Protein AF-A0A222TAJ5-F1 (afdb_monomer)

pLDDT: mean 91.47, std 12.01, range [48.03, 98.31]

Sequence (83 aa):
MPLCPRCAHETIEHITGSPVPGVWEVLQCGRCLYMWRTIEPARRTRRDAYPEEFMLTPEDIGTAPEVPAVPPLRMPGAGAATR

Solvent-accessible surface area (backbone atoms only — not comparable to full-atom values): 5346 Å² total; per-residue (Å²): 128,70,50,32,34,48,55,69,45,64,56,64,44,82,77,52,64,45,96,54,82,91,67,40,40,33,37,31,26,78,79,81,62,53,68,43,46,75,74,48,58,56,57,66,52,33,47,94,51,28,57,72,93,68,47,41,55,74,62,57,63,77,68,54,78,73,80,75,72,80,75,79,82,81,60,94,79,82,72,85,70,92,127

Radius of gyration: 18.42 Å; Cα contacts (8 Å, |Δi|>4): 111; chains: 1; bounding box: 36×21×54 Å

Structure (mmCIF, N/CA/C/O backbone):
data_AF-A0A222TAJ5-F1
#
_entry.id   AF-A0A222TAJ5-F1
#
loop_
_atom_site.group_PDB
_atom_site.id
_atom_site.type_symbol
_atom_site.label_atom_id
_atom_site.label_alt_id
_atom_site.label_comp_id
_atom_site.label_asym_id
_atom_site.label_entity_id
_atom_site.label_seq_id
_atom_site.pdbx_PDB_ins_code
_atom_site.Cartn_x
_atom_site.Cartn_y
_atom_site.Cartn_z
_atom_site.occupancy
_atom_site.B_iso_or_equiv
_atom_site.auth_seq_id
_atom_site.auth_comp_id
_atom_site.auth_asym_id
_atom_site.auth_atom_id
_atom_site.pdbx_PDB_model_num
ATOM 1 N N . MET A 1 1 ? -3.477 7.741 -13.250 1.00 56.19 1 MET A N 1
ATOM 2 C CA . MET A 1 1 ? -2.805 7.782 -11.933 1.00 56.19 1 MET A CA 1
ATOM 3 C C . MET A 1 1 ? -3.047 6.430 -11.274 1.00 56.19 1 MET A C 1
ATOM 5 O O . MET A 1 1 ? -4.193 5.992 -11.337 1.00 56.19 1 MET A O 1
ATOM 9 N N . PRO A 1 2 ? -2.023 5.694 -10.805 1.00 77.50 2 PRO A N 1
ATOM 10 C CA . PRO A 1 2 ? -2.237 4.339 -10.307 1.00 77.50 2 PRO A CA 1
ATOM 11 C C . PRO A 1 2 ? -3.073 4.381 -9.026 1.00 77.50 2 PRO A C 1
ATOM 13 O O . PRO A 1 2 ? -2.768 5.114 -8.097 1.00 77.50 2 PRO A O 1
ATOM 16 N N . LEU A 1 3 ? -4.145 3.601 -9.002 1.00 93.88 3 LEU A N 1
ATOM 17 C CA . LEU A 1 3 ? -5.030 3.440 -7.858 1.00 93.88 3 LEU A CA 1
ATOM 18 C C . LEU A 1 3 ? -4.435 2.400 -6.897 1.00 93.88 3 LEU A C 1
ATOM 20 O O . LEU A 1 3 ? -3.947 1.366 -7.356 1.00 93.88 3 LEU A O 1
ATOM 24 N N . CYS A 1 4 ? -4.519 2.607 -5.580 1.00 97.69 4 CYS A N 1
ATOM 25 C CA . CYS A 1 4 ? -4.097 1.586 -4.622 1.00 97.69 4 CYS A CA 1
ATOM 26 C C . CYS A 1 4 ? -4.890 0.286 -4.849 1.00 97.69 4 CYS A C 1
ATOM 28 O O . CYS A 1 4 ? -6.125 0.303 -4.736 1.00 97.69 4 CYS A O 1
ATOM 30 N N . PRO A 1 5 ? -4.216 -0.854 -5.089 1.00 97.44 5 PRO A N 1
ATOM 31 C CA . PRO A 1 5 ? -4.907 -2.105 -5.375 1.00 97.44 5 PRO A CA 1
ATOM 32 C C . PRO A 1 5 ? -5.691 -2.622 -4.163 1.00 97.44 5 PRO A C 1
ATOM 34 O O . PRO A 1 5 ? -6.717 -3.269 -4.337 1.00 97.44 5 PRO A O 1
ATOM 37 N N . ARG A 1 6 ? -5.270 -2.258 -2.943 1.00 97.81 6 ARG A N 1
ATOM 38 C CA . ARG A 1 6 ? -5.912 -2.683 -1.697 1.00 97.81 6 ARG A CA 1
ATOM 39 C C . ARG A 1 6 ? -7.134 -1.849 -1.311 1.00 97.81 6 ARG A C 1
ATOM 41 O O . ARG A 1 6 ? -8.143 -2.421 -0.927 1.00 97.81 6 ARG A O 1
ATOM 48 N N . CYS A 1 7 ? -7.057 -0.516 -1.388 1.00 97.88 7 CYS A N 1
ATOM 49 C CA . CYS A 1 7 ? -8.101 0.355 -0.818 1.00 97.88 7 CYS A CA 1
ATOM 50 C C . CYS A 1 7 ? -8.703 1.400 -1.766 1.00 97.88 7 CYS A C 1
ATOM 52 O O . CYS A 1 7 ? -9.473 2.249 -1.323 1.00 97.88 7 CYS A O 1
ATOM 54 N N . ALA A 1 8 ? -8.360 1.370 -3.058 1.00 97.12 8 ALA A N 1
ATOM 55 C CA . ALA A 1 8 ? -8.816 2.359 -4.042 1.00 97.12 8 ALA A CA 1
ATOM 56 C C . ALA A 1 8 ? -8.485 3.824 -3.696 1.00 97.12 8 ALA A C 1
ATOM 58 O O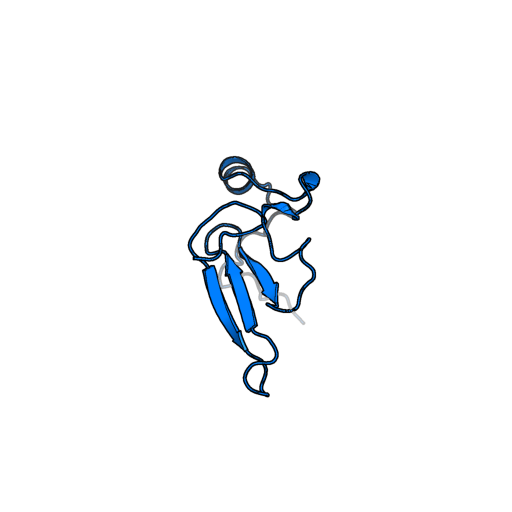 . ALA A 1 8 ? -9.135 4.746 -4.176 1.00 97.12 8 ALA A O 1
ATOM 59 N N . HIS A 1 9 ? -7.473 4.078 -2.869 1.00 97.62 9 HIS A N 1
ATOM 60 C CA . HIS A 1 9 ? -6.989 5.440 -2.684 1.00 97.62 9 HIS A CA 1
ATOM 61 C C . HIS A 1 9 ? -6.075 5.855 -3.842 1.00 97.62 9 HIS A C 1
ATOM 63 O O . HIS A 1 9 ? -5.296 5.042 -4.338 1.00 97.62 9 HIS A O 1
ATOM 69 N N . GLU A 1 10 ? -6.176 7.111 -4.264 1.00 96.44 10 GLU A N 1
ATOM 70 C CA . GLU A 1 10 ? -5.513 7.625 -5.469 1.00 96.44 10 GLU A CA 1
ATOM 71 C C . GLU A 1 10 ? -4.111 8.181 -5.195 1.00 96.44 10 GLU A C 1
ATOM 73 O O . GLU A 1 10 ? -3.276 8.216 -6.096 1.00 96.44 10 GLU A O 1
ATOM 78 N N . THR A 1 11 ? -3.826 8.575 -3.950 1.00 96.31 11 THR A N 1
ATOM 79 C CA . THR A 1 11 ? -2.510 9.097 -3.574 1.00 96.31 11 THR A CA 1
ATOM 80 C C . THR A 1 11 ? -1.535 7.951 -3.335 1.00 96.31 11 THR A C 1
ATOM 82 O O . THR A 1 11 ? -1.635 7.225 -2.335 1.00 96.31 11 THR A O 1
ATOM 85 N N . ILE A 1 12 ? -0.594 7.802 -4.268 1.00 97.56 12 ILE A N 1
ATOM 86 C CA . ILE A 1 12 ? 0.497 6.829 -4.223 1.00 97.56 12 ILE A CA 1
ATOM 87 C C . ILE A 1 12 ? 1.830 7.572 -4.192 1.00 97.56 12 ILE A C 1
ATOM 89 O O . ILE A 1 12 ? 2.123 8.375 -5.075 1.00 97.56 12 ILE A O 1
ATOM 93 N N . GLU A 1 13 ? 2.635 7.279 -3.180 1.00 97.19 13 GLU A N 1
ATOM 94 C CA . GLU A 1 13 ? 3.954 7.861 -2.964 1.00 97.19 13 GLU A CA 1
ATOM 95 C C . GLU A 1 13 ? 5.045 6.929 -3.492 1.00 97.19 13 GLU A C 1
ATOM 97 O O . GLU A 1 13 ? 4.961 5.707 -3.348 1.00 97.19 13 GLU A O 1
ATOM 102 N N . HIS A 1 14 ? 6.086 7.505 -4.089 1.00 97.06 14 HIS A N 1
ATOM 103 C CA . HIS A 1 14 ? 7.314 6.788 -4.415 1.00 97.06 14 HIS A CA 1
ATOM 104 C C . HIS A 1 14 ? 8.247 6.802 -3.202 1.00 97.06 14 HIS A C 1
ATOM 106 O O . HIS A 1 14 ? 8.608 7.871 -2.711 1.00 97.06 14 HIS A O 1
ATOM 112 N N . ILE A 1 15 ? 8.668 5.622 -2.750 1.00 97.94 15 ILE A N 1
ATOM 113 C CA . ILE A 1 15 ? 9.508 5.466 -1.556 1.00 97.94 15 ILE A CA 1
ATOM 114 C C . ILE A 1 15 ? 10.980 5.341 -1.930 1.00 97.94 15 ILE A C 1
ATOM 116 O O . ILE A 1 15 ? 11.828 6.036 -1.377 1.00 97.94 15 ILE A O 1
ATOM 120 N N . THR A 1 16 ? 11.301 4.445 -2.862 1.00 97.88 16 THR A N 1
ATOM 121 C CA . THR A 1 16 ? 12.673 4.223 -3.329 1.00 97.88 16 THR A CA 1
ATOM 122 C C . THR A 1 16 ? 12.682 3.417 -4.622 1.00 97.88 16 THR A C 1
ATOM 124 O O . THR A 1 16 ? 11.715 2.724 -4.932 1.00 97.88 16 THR A O 1
ATOM 127 N N . GLY A 1 17 ? 13.788 3.469 -5.356 1.00 98.00 17 GLY A N 1
ATOM 128 C CA . GLY A 1 17 ? 13.979 2.743 -6.604 1.00 98.00 17 GLY A CA 1
ATOM 129 C C . GLY A 1 17 ? 15.190 1.824 -6.561 1.00 98.00 17 GLY A C 1
ATOM 130 O O . GLY A 1 17 ? 16.044 1.906 -5.677 1.00 98.00 17 GLY A O 1
ATOM 131 N N . SER A 1 18 ? 15.272 0.950 -7.556 1.00 97.88 18 SER A N 1
ATOM 132 C CA . SER A 1 18 ? 16.462 0.147 -7.811 1.00 97.88 18 SER A CA 1
ATOM 133 C C . SER A 1 18 ? 17.703 1.034 -7.995 1.00 97.88 18 SER A C 1
ATOM 135 O O . SER A 1 18 ? 17.620 2.056 -8.680 1.00 97.88 18 SER A O 1
ATOM 137 N N . PRO A 1 19 ? 18.884 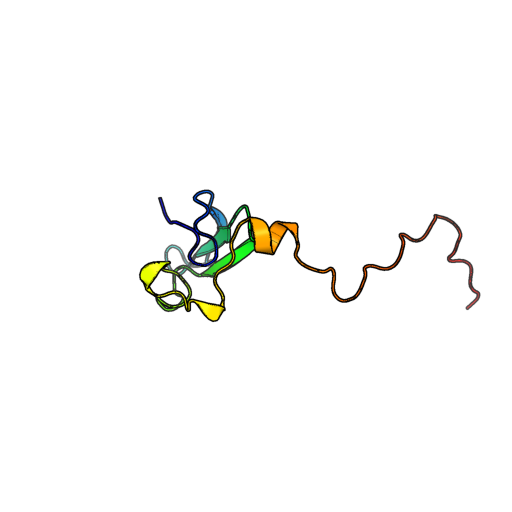0.623 -7.493 1.00 97.00 19 PRO A N 1
ATOM 138 C CA . PRO A 1 19 ? 20.144 1.300 -7.812 1.00 97.00 19 PRO A CA 1
ATOM 139 C C . PRO A 1 19 ? 20.502 1.205 -9.304 1.00 97.00 19 PRO A C 1
ATOM 141 O O . PRO A 1 19 ? 21.303 1.992 -9.800 1.00 97.00 19 PRO A O 1
ATOM 144 N N . VAL A 1 20 ? 19.911 0.247 -10.026 1.00 97.50 20 VAL A N 1
ATOM 145 C CA . VAL A 1 20 ? 19.952 0.178 -11.490 1.00 97.50 20 VAL A CA 1
ATOM 146 C C . VAL A 1 20 ? 18.690 0.858 -12.038 1.00 97.50 20 VAL A C 1
ATOM 148 O O . VAL A 1 20 ? 17.591 0.368 -11.748 1.00 97.50 20 VAL A O 1
ATOM 151 N N . PRO A 1 21 ? 18.811 1.945 -12.826 1.00 94.94 21 PRO A N 1
ATOM 152 C CA . PRO A 1 21 ? 17.665 2.701 -13.326 1.00 94.94 21 PRO A CA 1
ATOM 153 C C . PRO A 1 21 ? 16.652 1.840 -14.089 1.00 94.94 21 PRO A C 1
ATOM 155 O O . PRO A 1 21 ? 17.024 1.011 -14.917 1.00 94.94 21 PRO A O 1
ATOM 158 N N . GLY A 1 22 ? 15.362 2.057 -13.820 1.00 92.81 22 GLY A N 1
ATOM 159 C CA . GLY A 1 22 ? 14.252 1.446 -14.562 1.00 92.81 22 GLY A CA 1
ATOM 160 C C . GLY A 1 22 ? 13.916 -0.007 -14.207 1.00 92.81 22 GLY A C 1
ATOM 161 O O . GLY A 1 22 ? 13.023 -0.573 -14.828 1.00 92.81 22 GLY A O 1
ATOM 162 N N . VAL A 1 23 ? 14.588 -0.623 -13.225 1.00 97.81 23 VAL A N 1
ATOM 163 C CA . VAL A 1 23 ? 14.345 -2.041 -12.886 1.00 97.81 23 VAL A CA 1
ATOM 164 C C . VAL A 1 23 ? 13.123 -2.223 -11.984 1.00 97.81 23 VAL A C 1
ATOM 166 O O . VAL A 1 23 ? 12.302 -3.098 -12.240 1.00 97.81 23 VAL A O 1
ATOM 169 N N . TRP A 1 24 ? 12.996 -1.431 -10.920 1.00 97.50 24 TRP A N 1
ATOM 170 C CA . TRP A 1 24 ? 11.821 -1.426 -10.048 1.00 97.50 24 TRP A CA 1
ATOM 171 C C . TRP A 1 24 ? 11.762 -0.142 -9.222 1.00 97.50 24 TRP A C 1
ATOM 173 O O . TRP A 1 24 ? 12.785 0.487 -8.951 1.00 97.50 24 TRP A O 1
ATOM 183 N N . GLU A 1 25 ? 10.557 0.188 -8.777 1.00 97.81 25 GLU A N 1
ATOM 184 C CA . GLU A 1 25 ? 10.259 1.227 -7.793 1.00 97.81 25 GLU A CA 1
ATOM 185 C C . GLU A 1 25 ? 9.421 0.611 -6.674 1.00 97.81 25 GLU A C 1
ATOM 187 O O . GLU A 1 25 ? 8.644 -0.310 -6.928 1.00 97.81 25 GLU A O 1
ATOM 192 N N . VAL A 1 26 ? 9.571 1.102 -5.449 1.00 97.88 26 VAL A N 1
ATOM 193 C CA . VAL A 1 26 ? 8.701 0.807 -4.309 1.00 97.88 26 VAL A CA 1
ATOM 194 C C . VAL A 1 26 ? 7.712 1.952 -4.170 1.00 97.88 26 VAL A C 1
ATOM 196 O O . VAL A 1 26 ? 8.103 3.107 -3.998 1.00 97.88 26 VAL A O 1
ATOM 199 N N . LEU A 1 27 ? 6.432 1.609 -4.217 1.00 97.88 27 LEU A N 1
ATOM 200 C CA . LEU A 1 27 ? 5.317 2.533 -4.082 1.00 97.88 27 LEU A CA 1
ATOM 201 C C . LEU A 1 27 ? 4.592 2.283 -2.760 1.00 97.88 27 LEU A C 1
ATOM 203 O O . LEU A 1 27 ? 4.543 1.141 -2.304 1.00 97.88 27 LEU A O 1
ATOM 207 N N . GLN A 1 28 ? 3.999 3.323 -2.174 1.00 98.31 28 GLN A N 1
ATOM 208 C CA . GLN A 1 28 ? 3.181 3.246 -0.965 1.00 98.31 28 GLN A CA 1
ATOM 209 C C . GLN A 1 28 ? 1.850 3.977 -1.149 1.00 98.31 28 GLN A C 1
ATOM 211 O O . GLN A 1 28 ? 1.794 5.084 -1.669 1.00 98.31 28 GLN A O 1
ATOM 216 N N . CYS A 1 29 ? 0.757 3.390 -0.670 1.00 98.19 29 CYS A N 1
ATOM 217 C CA . CYS A 1 29 ? -0.520 4.093 -0.571 1.00 98.19 29 CYS A CA 1
ATOM 218 C C . CYS A 1 29 ? -0.544 5.071 0.614 1.00 98.19 29 CYS A C 1
ATOM 220 O O . CYS A 1 29 ? -0.369 4.638 1.752 1.00 98.19 29 CYS A O 1
ATOM 222 N N . GLY A 1 30 ? -0.913 6.333 0.376 1.00 96.75 30 GLY A N 1
ATOM 223 C CA . GLY A 1 30 ? -1.028 7.366 1.419 1.00 96.75 30 GLY A CA 1
ATOM 224 C C . GLY A 1 30 ? -2.177 7.178 2.426 1.00 96.75 30 GLY A C 1
ATOM 225 O O . GLY A 1 30 ? -2.294 7.947 3.371 1.00 96.75 30 GLY A O 1
ATOM 226 N N . ARG A 1 31 ? -3.039 6.163 2.247 1.00 96.75 31 ARG A N 1
ATOM 227 C CA . ARG A 1 31 ? -4.136 5.840 3.182 1.00 96.75 31 ARG A CA 1
ATOM 228 C C . ARG A 1 31 ? -3.889 4.550 3.944 1.00 96.75 31 ARG A C 1
ATOM 230 O O . ARG A 1 31 ? -3.817 4.553 5.162 1.00 96.75 31 ARG A O 1
ATOM 237 N N . CYS A 1 32 ? -3.802 3.428 3.230 1.00 97.38 32 CYS A N 1
ATOM 238 C CA . CYS A 1 32 ? -3.667 2.125 3.883 1.00 97.38 32 CYS A CA 1
ATOM 239 C C . CYS A 1 32 ? -2.210 1.719 4.120 1.00 97.38 32 CYS A C 1
ATOM 241 O O . CYS A 1 32 ? -1.983 0.626 4.624 1.00 97.38 32 CYS A O 1
ATOM 243 N N . LEU A 1 33 ? -1.227 2.522 3.698 1.00 97.06 33 LEU A N 1
ATOM 244 C CA . LEU A 1 33 ? 0.209 2.237 3.829 1.00 97.06 33 LEU A CA 1
ATOM 245 C C . LEU A 1 33 ? 0.670 0.938 3.145 1.00 97.06 33 LEU A C 1
ATOM 247 O O . LEU A 1 33 ? 1.768 0.457 3.404 1.00 97.06 33 LEU A O 1
ATOM 251 N N . TYR A 1 34 ? -0.150 0.355 2.262 1.00 97.75 34 TYR A N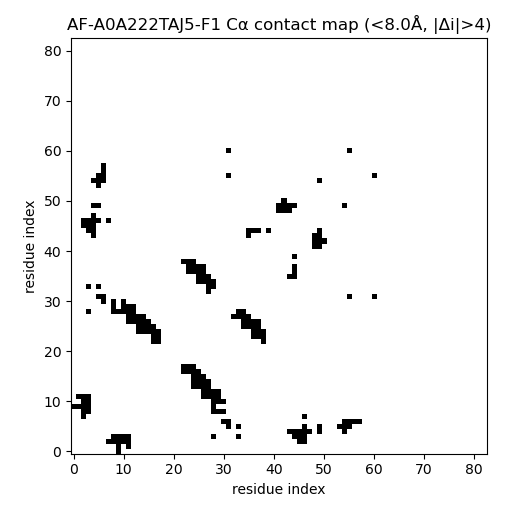 1
ATOM 252 C CA . TYR A 1 34 ? 0.259 -0.807 1.476 1.00 97.75 34 TYR A CA 1
ATOM 253 C C . TYR A 1 34 ? 1.434 -0.427 0.588 1.00 97.75 34 TYR A C 1
ATOM 255 O O . TYR A 1 34 ? 1.335 0.564 -0.137 1.00 97.75 34 TYR A O 1
ATOM 263 N N . MET A 1 35 ? 2.495 -1.228 0.630 1.00 97.88 35 MET A N 1
ATOM 264 C CA 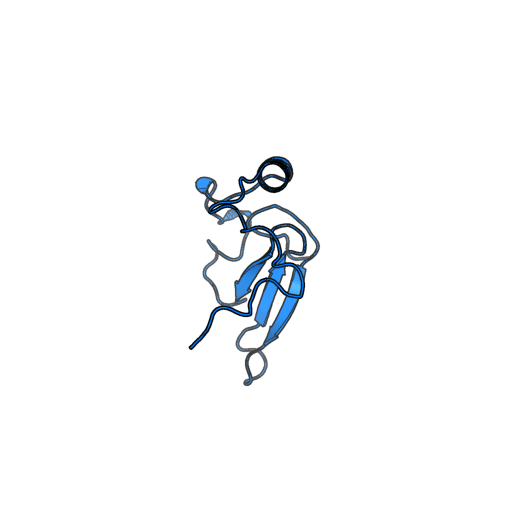. MET A 1 35 ? 3.667 -1.061 -0.215 1.00 97.88 35 MET A CA 1
ATOM 265 C C . MET A 1 35 ? 3.785 -2.205 -1.216 1.00 97.88 35 MET A C 1
ATOM 267 O O . MET A 1 35 ? 3.485 -3.358 -0.894 1.00 97.88 35 MET A O 1
ATOM 271 N N . TRP A 1 36 ? 4.252 -1.898 -2.421 1.00 97.75 36 TRP A N 1
ATOM 272 C CA . TRP A 1 36 ? 4.554 -2.899 -3.443 1.00 97.75 36 TRP A CA 1
ATOM 273 C C . TRP A 1 36 ? 5.670 -2.416 -4.364 1.00 97.75 36 TRP A C 1
ATOM 275 O O . TRP A 1 36 ? 5.911 -1.216 -4.489 1.00 97.75 36 TRP A O 1
ATOM 285 N N . ARG A 1 37 ? 6.346 -3.360 -5.028 1.00 97.31 37 ARG A N 1
ATOM 286 C CA . ARG A 1 37 ? 7.278 -3.042 -6.115 1.00 97.31 37 ARG A CA 1
ATOM 287 C C . ARG A 1 37 ? 6.543 -3.005 -7.448 1.00 97.31 37 ARG A C 1
ATOM 289 O O . ARG A 1 37 ? 5.626 -3.796 -7.663 1.00 97.31 37 ARG A O 1
ATOM 296 N N . THR A 1 38 ? 6.980 -2.164 -8.378 1.00 96.00 38 THR A N 1
ATOM 297 C CA . THR A 1 38 ? 6.399 -2.092 -9.735 1.00 96.00 38 THR A CA 1
ATOM 298 C C . THR A 1 38 ? 6.514 -3.399 -10.527 1.00 96.00 38 THR A C 1
ATOM 300 O O . THR A 1 38 ? 5.735 -3.619 -11.449 1.00 96.00 38 THR A O 1
ATOM 303 N N . ILE A 1 39 ? 7.419 -4.295 -10.122 1.00 96.81 39 ILE A N 1
ATOM 304 C CA . ILE A 1 39 ? 7.612 -5.634 -10.700 1.00 96.81 39 ILE A CA 1
ATOM 305 C C . ILE A 1 39 ? 6.820 -6.750 -10.002 1.00 96.81 39 ILE A C 1
ATOM 307 O O . ILE A 1 39 ? 6.948 -7.915 -10.379 1.00 96.81 39 ILE A O 1
ATOM 311 N N . GLU A 1 40 ? 6.039 -6.446 -8.961 1.00 97.31 40 GLU A N 1
ATOM 312 C CA . GLU A 1 40 ? 5.194 -7.465 -8.335 1.00 97.31 40 GLU A CA 1
ATOM 313 C C . GLU A 1 40 ? 4.122 -7.975 -9.323 1.00 97.31 40 GLU A C 1
ATOM 315 O O . GLU A 1 40 ? 3.672 -7.233 -10.204 1.00 97.31 40 GLU A O 1
ATOM 320 N N . PRO A 1 41 ? 3.651 -9.229 -9.178 1.00 97.56 41 PRO A N 1
ATOM 321 C CA . PRO A 1 41 ? 2.592 -9.764 -10.028 1.00 97.56 41 PRO A CA 1
ATOM 322 C C . PRO A 1 41 ? 1.316 -8.913 -9.983 1.00 97.56 41 PRO A C 1
ATOM 324 O O . PRO A 1 41 ? 1.020 -8.285 -8.967 1.00 97.56 41 PRO A O 1
ATOM 327 N N . ALA A 1 42 ? 0.492 -8.990 -11.035 1.00 97.00 42 ALA A N 1
ATOM 328 C CA . ALA A 1 42 ? -0.771 -8.245 -11.150 1.00 97.00 42 ALA A CA 1
ATOM 329 C C . ALA A 1 42 ? -1.646 -8.319 -9.886 1.00 97.00 42 ALA A C 1
ATOM 331 O O . ALA A 1 42 ? -2.158 -7.297 -9.438 1.00 97.00 42 ALA A O 1
ATOM 332 N N . ARG A 1 43 ? -1.715 -9.496 -9.243 1.00 96.81 43 ARG A N 1
ATOM 333 C CA . ARG A 1 43 ? -2.460 -9.720 -7.989 1.00 96.81 43 ARG A CA 1
ATOM 334 C C . ARG A 1 43 ? -1.988 -8.897 -6.779 1.00 96.81 43 ARG A C 1
ATOM 336 O O . ARG A 1 43 ? -2.564 -8.992 -5.704 1.00 96.81 43 ARG A O 1
ATOM 343 N N . ARG A 1 44 ? -0.889 -8.154 -6.911 1.00 96.69 44 ARG A N 1
ATOM 344 C CA . ARG A 1 44 ? -0.308 -7.271 -5.889 1.00 96.69 44 ARG A CA 1
ATOM 345 C C . ARG A 1 44 ? -0.208 -5.816 -6.351 1.00 96.69 44 ARG A C 1
ATOM 347 O O . ARG A 1 44 ? 0.001 -4.952 -5.511 1.00 96.69 44 ARG A O 1
ATOM 354 N N . THR A 1 45 ? -0.367 -5.536 -7.645 1.00 95.88 45 THR A N 1
ATOM 355 C CA . THR A 1 45 ? -0.142 -4.201 -8.230 1.00 95.88 45 THR A CA 1
ATOM 356 C C . THR A 1 45 ? -1.386 -3.580 -8.849 1.00 95.88 45 THR A C 1
ATOM 358 O O . THR A 1 45 ? -1.496 -2.357 -8.875 1.00 95.88 45 THR A O 1
ATOM 361 N N . ARG A 1 46 ? -2.338 -4.389 -9.330 1.00 95.44 46 ARG A N 1
ATOM 362 C CA . ARG A 1 46 ? -3.541 -3.912 -10.018 1.00 95.44 46 ARG A CA 1
ATOM 363 C C . ARG A 1 46 ? -4.789 -4.184 -9.199 1.00 95.44 46 ARG A C 1
ATOM 365 O O . ARG A 1 46 ? -4.970 -5.286 -8.694 1.00 95.44 46 ARG A O 1
ATOM 372 N N . ARG A 1 47 ? -5.672 -3.189 -9.115 1.00 95.62 47 ARG A N 1
ATOM 373 C CA . ARG A 1 47 ? -6.928 -3.285 -8.361 1.00 95.62 47 ARG A CA 1
ATOM 374 C C . ARG A 1 47 ? -7.850 -4.392 -8.874 1.00 95.62 47 ARG A C 1
ATOM 376 O O . ARG A 1 47 ? -8.417 -5.110 -8.066 1.00 95.62 47 ARG A O 1
ATOM 383 N N . ASP A 1 48 ? -7.986 -4.528 -10.188 1.00 96.25 48 ASP A N 1
ATOM 384 C CA . ASP A 1 48 ? -8.862 -5.519 -10.826 1.00 96.25 48 ASP A CA 1
ATOM 385 C C . ASP A 1 48 ? -8.385 -6.970 -10.652 1.00 96.25 48 ASP A C 1
ATOM 387 O O . ASP A 1 48 ? -9.170 -7.896 -10.814 1.00 96.25 48 ASP A O 1
ATOM 391 N N . ALA A 1 49 ? -7.111 -7.169 -10.307 1.00 97.38 49 ALA A N 1
ATOM 392 C CA . ALA A 1 49 ? -6.526 -8.480 -10.036 1.00 97.38 49 ALA A CA 1
ATOM 393 C C . ALA A 1 49 ? -6.222 -8.717 -8.546 1.00 97.38 49 ALA A C 1
ATOM 395 O O . ALA A 1 49 ? -5.744 -9.797 -8.191 1.00 97.38 49 ALA A O 1
ATOM 396 N N . TYR A 1 50 ? -6.420 -7.716 -7.682 1.00 97.81 50 TYR A N 1
ATOM 397 C CA . TYR A 1 50 ? -6.123 -7.834 -6.257 1.00 97.81 50 TYR A CA 1
ATOM 398 C C . TYR A 1 50 ? -7.156 -8.753 -5.591 1.00 97.81 50 TYR A C 1
ATOM 400 O O . TYR A 1 50 ? -8.343 -8.581 -5.861 1.00 97.81 50 TYR A O 1
ATOM 408 N N . PRO A 1 51 ? -6.752 -9.714 -4.741 1.00 98.12 51 PRO A N 1
ATOM 409 C CA . PRO A 1 51 ? -7.710 -10.617 -4.116 1.00 98.12 51 PRO A CA 1
ATOM 410 C C . PRO A 1 51 ? -8.676 -9.850 -3.209 1.00 98.12 51 PRO A C 1
ATOM 412 O O . PRO A 1 51 ? -8.251 -9.018 -2.399 1.00 98.12 51 PRO A O 1
ATOM 415 N N . GLU A 1 52 ? -9.970 -10.116 -3.371 1.00 97.75 52 GLU A N 1
ATOM 416 C CA 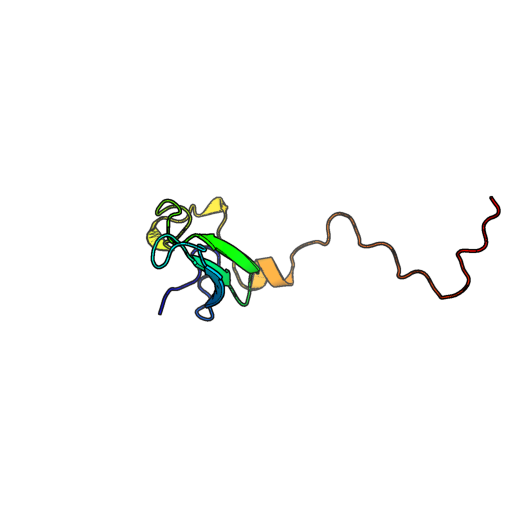. GLU A 1 52 ? -11.044 -9.403 -2.676 1.00 97.75 52 GLU A CA 1
ATOM 417 C C . GLU A 1 52 ? -10.940 -9.558 -1.156 1.00 97.75 52 GLU A C 1
ATOM 419 O O . GLU A 1 52 ? -11.158 -8.593 -0.430 1.00 97.75 52 GLU A O 1
ATOM 424 N N . GLU A 1 53 ? -10.497 -10.722 -0.671 1.00 97.31 53 GLU A N 1
ATOM 425 C CA . GLU A 1 53 ? -10.338 -11.023 0.754 1.00 97.31 53 GLU A CA 1
ATOM 426 C C . GLU A 1 53 ? -9.280 -10.160 1.462 1.00 97.31 53 GLU A C 1
ATOM 428 O O . GLU A 1 53 ? -9.244 -10.107 2.691 1.00 97.31 53 GLU A O 1
ATOM 433 N N . PHE A 1 54 ? -8.414 -9.480 0.703 1.00 96.50 54 PHE A N 1
ATOM 434 C CA . PHE A 1 54 ? -7.408 -8.562 1.239 1.00 96.50 54 PHE A CA 1
ATOM 435 C C . PHE A 1 54 ? -7.727 -7.092 0.966 1.00 96.50 54 PHE A C 1
ATOM 437 O O . PHE A 1 54 ? -6.937 -6.228 1.363 1.00 96.50 54 PHE A O 1
ATOM 444 N N . MET A 1 55 ? -8.822 -6.783 0.265 1.00 97.56 55 MET A N 1
ATOM 445 C CA . MET A 1 55 ? -9.233 -5.400 0.043 1.00 97.56 55 MET A CA 1
ATOM 446 C C . MET A 1 55 ? -9.674 -4.756 1.357 1.00 97.56 55 MET 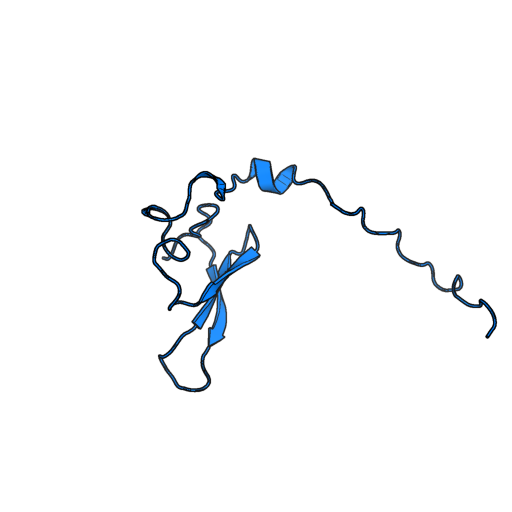A C 1
ATOM 448 O O . MET A 1 55 ? -10.212 -5.412 2.240 1.00 97.56 55 MET A O 1
ATOM 452 N N . LEU A 1 56 ? -9.432 -3.451 1.475 1.00 97.56 56 LEU A N 1
ATOM 453 C CA . LEU A 1 56 ? -9.824 -2.663 2.640 1.00 97.56 56 LEU A CA 1
ATOM 454 C C . LEU A 1 56 ? -10.677 -1.480 2.205 1.00 97.56 56 LEU A C 1
ATOM 456 O O . LEU A 1 56 ? -10.325 -0.748 1.274 1.00 97.56 56 LEU A O 1
ATOM 460 N N . THR A 1 57 ? -11.764 -1.251 2.922 1.00 96.62 57 THR A N 1
ATOM 461 C CA . THR A 1 57 ? -12.540 -0.017 2.853 1.00 96.62 57 THR A CA 1
ATOM 462 C C . THR A 1 57 ? -11.942 1.046 3.788 1.00 96.62 57 THR A C 1
ATOM 464 O O . THR A 1 57 ? -11.122 0.736 4.655 1.00 96.62 57 THR A O 1
ATOM 467 N N . PRO A 1 58 ? -12.305 2.333 3.631 1.00 95.25 58 PRO A N 1
ATOM 468 C CA . PRO A 1 58 ? -11.945 3.358 4.610 1.00 95.25 58 PRO A CA 1
ATOM 469 C C . PRO A 1 58 ? -12.458 3.051 6.024 1.00 95.25 58 PRO A C 1
ATOM 471 O O . PRO A 1 58 ? -11.765 3.368 6.985 1.00 95.25 58 PRO A O 1
ATOM 474 N N . GLU A 1 59 ? -13.628 2.414 6.130 1.00 97.06 59 GLU A N 1
ATOM 475 C CA . GLU A 1 59 ? -14.219 1.977 7.400 1.00 97.06 59 GLU A CA 1
ATOM 476 C C . GLU A 1 59 ? -13.336 0.918 8.067 1.00 97.06 59 GLU A C 1
ATOM 478 O O . GLU A 1 59 ? -12.914 1.124 9.199 1.00 97.06 59 GLU A O 1
ATOM 483 N N . ASP A 1 60 ? -12.941 -0.137 7.334 1.00 96.88 60 ASP A N 1
ATOM 484 C CA . ASP A 1 60 ? -12.078 -1.208 7.865 1.00 96.88 60 ASP A CA 1
ATOM 485 C C . ASP A 1 60 ? -10.771 -0.660 8.452 1.00 96.88 60 ASP A C 1
ATOM 487 O O . ASP A 1 60 ? -10.256 -1.178 9.439 1.00 96.88 60 ASP A O 1
ATOM 491 N N . ILE A 1 61 ? -10.225 0.396 7.837 1.00 95.62 61 ILE A N 1
ATOM 492 C CA . ILE A 1 61 ? -9.015 1.078 8.309 1.00 95.62 61 ILE A CA 1
ATOM 493 C C . ILE A 1 61 ? -9.312 1.889 9.575 1.00 95.62 61 ILE A C 1
ATOM 495 O O . ILE A 1 61 ? -8.527 1.845 10.519 1.00 95.62 61 ILE A O 1
ATOM 499 N N . GLY A 1 62 ? -10.420 2.632 9.598 1.00 95.38 62 GLY A N 1
ATOM 500 C CA . GLY A 1 62 ? -10.814 3.464 10.737 1.00 95.38 62 GLY A CA 1
ATOM 501 C C . GLY A 1 62 ? -11.188 2.658 11.982 1.00 95.38 62 GLY A C 1
ATOM 502 O O . GLY A 1 62 ? -10.976 3.129 13.097 1.00 95.38 62 GLY A O 1
ATOM 503 N N . THR A 1 63 ? -11.698 1.439 11.799 1.00 95.62 63 THR A N 1
ATOM 504 C CA . THR A 1 63 ? -12.096 0.530 12.883 1.00 95.62 63 THR A CA 1
ATOM 505 C C . THR A 1 63 ? -11.098 -0.605 13.116 1.00 95.62 63 THR A C 1
ATOM 507 O O . THR A 1 63 ? -11.410 -1.547 13.848 1.00 95.62 63 THR A O 1
ATOM 510 N N . ALA A 1 64 ? -9.920 -0.564 12.483 1.00 93.00 64 ALA A N 1
ATOM 511 C CA . ALA A 1 64 ? -8.914 -1.609 12.622 1.00 93.00 64 ALA A CA 1
ATOM 512 C C . ALA A 1 64 ? -8.487 -1.747 14.097 1.00 93.00 64 ALA A C 1
ATOM 514 O O . ALA A 1 64 ? -8.106 -0.750 14.718 1.00 93.00 64 ALA A O 1
ATOM 515 N N . PRO A 1 65 ? -8.524 -2.959 14.680 1.00 91.94 65 PRO A N 1
ATOM 516 C CA . PRO A 1 65 ? -8.108 -3.146 16.058 1.00 91.94 65 PRO A CA 1
ATOM 517 C C . PRO A 1 65 ? -6.587 -3.036 16.174 1.00 91.9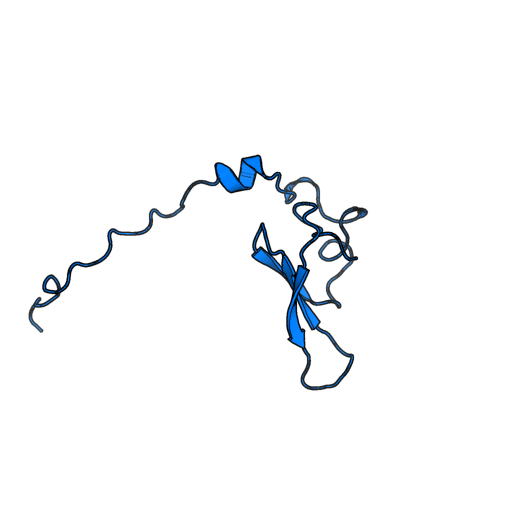4 65 PRO A C 1
ATOM 519 O O . PRO A 1 65 ? -5.832 -3.529 15.335 1.00 91.94 65 PRO A O 1
ATOM 522 N N . GLU A 1 66 ? -6.131 -2.440 17.266 1.00 90.06 66 GLU A N 1
ATOM 523 C CA . GLU A 1 66 ? -4.724 -2.445 17.641 1.00 90.06 66 GLU A CA 1
ATOM 524 C C . GLU A 1 66 ? -4.360 -3.812 18.237 1.00 90.06 66 GLU A C 1
ATOM 526 O O . GLU A 1 66 ? -4.850 -4.184 19.306 1.00 90.06 66 GLU A O 1
ATOM 531 N N . VAL A 1 67 ? -3.541 -4.599 17.527 1.00 90.19 67 VAL A N 1
ATOM 532 C CA . VAL A 1 67 ? -3.183 -5.959 17.957 1.00 90.19 67 VAL A CA 1
ATOM 533 C C . VAL A 1 67 ? -1.691 -6.244 17.718 1.00 90.19 67 VAL A C 1
ATOM 535 O O . VAL A 1 67 ? -1.264 -6.308 16.563 1.00 90.19 67 VAL A O 1
ATOM 538 N N . PRO A 1 68 ? -0.896 -6.482 18.782 1.00 89.81 68 PRO A N 1
ATOM 539 C CA . PRO A 1 68 ? -1.258 -6.332 20.195 1.00 89.81 68 PRO A CA 1
ATOM 540 C C . PRO A 1 68 ? -1.464 -4.857 20.569 1.00 89.81 68 PRO A C 1
ATOM 542 O O . PRO A 1 68 ? -0.981 -3.973 19.866 1.00 89.81 68 PRO A O 1
ATOM 545 N N . ALA A 1 69 ? -2.120 -4.608 21.705 1.00 89.81 69 ALA A N 1
ATOM 546 C CA . ALA A 1 69 ? -2.202 -3.262 22.257 1.00 89.81 69 ALA A CA 1
ATOM 547 C C . ALA A 1 69 ? -0.790 -2.677 22.464 1.00 89.81 69 ALA A C 1
ATOM 549 O O . ALA A 1 69 ? 0.098 -3.334 23.020 1.00 89.81 69 ALA A O 1
ATOM 550 N N . VAL A 1 70 ? -0.589 -1.444 22.015 1.00 85.69 70 VAL A N 1
ATOM 551 C CA . VAL A 1 70 ? 0.603 -0.632 22.200 1.00 85.69 70 VAL A CA 1
ATOM 552 C C . VAL A 1 70 ? 0.724 -0.338 23.696 1.00 85.69 70 VAL A C 1
ATOM 554 O O . VAL A 1 70 ? -0.178 0.254 24.294 1.00 85.69 70 VAL A O 1
ATOM 557 N N . PRO A 1 71 ? 1.828 -0.747 24.345 1.00 87.75 71 PRO A N 1
ATOM 558 C CA . PRO A 1 71 ? 2.046 -0.428 25.747 1.00 87.75 71 PRO A CA 1
ATOM 559 C C . PRO A 1 71 ? 2.036 1.089 25.982 1.00 87.75 71 PRO A C 1
ATOM 561 O O . PRO A 1 71 ? 2.493 1.841 25.116 1.00 87.75 71 PRO A O 1
ATOM 564 N N . PRO A 1 72 ? 1.589 1.559 27.162 1.00 88.31 72 PRO A N 1
ATOM 565 C CA . PRO A 1 72 ? 1.623 2.979 27.478 1.00 88.31 72 PRO A CA 1
ATOM 566 C C . PRO A 1 72 ? 3.050 3.526 27.357 1.00 88.31 72 PRO A C 1
ATOM 568 O O . PRO A 1 72 ? 4.027 2.847 27.696 1.00 88.31 72 PRO A O 1
ATOM 571 N N . LEU A 1 73 ? 3.166 4.773 26.892 1.00 88.06 73 LEU A N 1
ATOM 572 C CA . LEU A 1 73 ? 4.451 5.462 26.809 1.00 88.06 73 LEU A CA 1
ATOM 573 C C . LEU A 1 73 ? 5.134 5.455 28.181 1.00 88.06 73 LEU A C 1
ATOM 575 O O . LEU A 1 73 ? 4.531 5.797 29.200 1.00 88.06 73 LEU A O 1
ATOM 579 N N . ARG A 1 74 ? 6.415 5.075 28.212 1.00 86.00 74 ARG A N 1
ATOM 580 C CA . ARG A 1 74 ? 7.204 5.149 29.444 1.00 86.00 74 ARG A CA 1
ATOM 581 C C . ARG A 1 74 ? 7.411 6.613 29.805 1.00 86.00 74 ARG A C 1
ATOM 583 O O . ARG A 1 74 ? 8.019 7.360 29.041 1.00 86.00 74 ARG A O 1
ATOM 590 N N . MET A 1 75 ? 6.948 7.002 30.986 1.00 84.00 75 MET A N 1
ATOM 591 C CA . MET A 1 75 ? 7.236 8.324 31.529 1.00 84.00 75 MET A CA 1
ATOM 592 C C . MET A 1 75 ? 8.742 8.454 31.820 1.00 84.00 75 MET A C 1
ATOM 594 O O . MET A 1 75 ? 9.352 7.489 32.306 1.00 84.00 75 MET A O 1
ATOM 598 N N . PRO A 1 76 ? 9.359 9.623 31.565 1.00 71.94 76 PRO A N 1
ATOM 599 C CA . PRO A 1 76 ? 10.738 9.878 31.965 1.00 71.94 76 PRO A CA 1
ATOM 600 C C . PRO A 1 76 ? 10.907 9.625 33.473 1.00 71.94 76 PRO A C 1
ATOM 602 O O . PRO A 1 76 ? 10.209 10.231 34.281 1.00 71.94 76 PRO A O 1
ATOM 605 N N . GLY A 1 77 ? 11.803 8.703 33.847 1.00 66.31 77 GLY A N 1
ATOM 606 C CA . GLY A 1 77 ? 12.111 8.356 35.246 1.00 66.31 77 GLY A CA 1
ATOM 607 C C . GLY A 1 77 ? 11.688 6.953 35.703 1.00 66.31 77 GLY A C 1
ATOM 608 O O . GLY A 1 77 ? 12.182 6.480 36.721 1.00 66.31 77 GLY A O 1
ATOM 609 N N . ALA A 1 78 ? 10.863 6.228 34.940 1.00 61.16 78 ALA A N 1
ATOM 610 C CA . ALA A 1 78 ? 10.392 4.886 35.3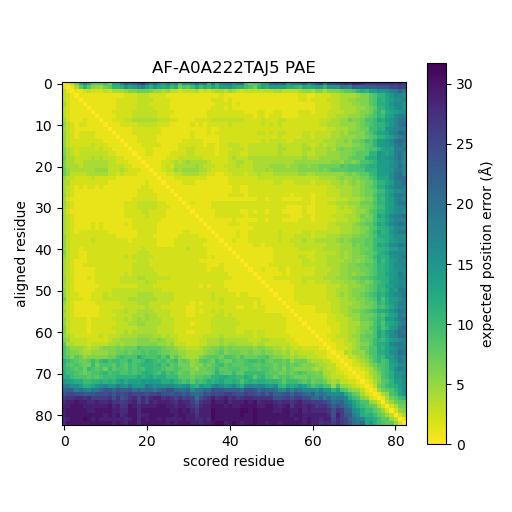23 1.00 61.16 78 ALA A CA 1
ATOM 611 C C . ALA A 1 78 ? 11.414 3.744 35.084 1.00 61.16 78 ALA A C 1
ATOM 613 O O . ALA A 1 78 ? 11.089 2.573 35.261 1.00 61.16 78 ALA A O 1
ATOM 614 N N . GLY A 1 79 ? 12.636 4.068 34.642 1.00 60.22 79 GLY A N 1
ATOM 615 C CA . GLY A 1 79 ? 13.643 3.108 34.174 1.00 60.22 79 GLY A CA 1
ATOM 616 C C . GLY A 1 79 ? 14.877 2.927 35.063 1.00 60.22 79 GLY A C 1
ATOM 617 O O . GLY A 1 79 ? 15.816 2.276 34.622 1.00 60.22 79 GLY A O 1
ATOM 618 N N . ALA A 1 80 ? 14.916 3.471 36.284 1.00 58.47 80 ALA A N 1
ATOM 619 C CA . ALA A 1 80 ? 15.992 3.163 37.232 1.00 58.47 80 ALA A CA 1
ATOM 620 C C . ALA A 1 80 ? 15.688 1.851 37.977 1.00 58.47 80 ALA A C 1
ATOM 622 O O . ALA A 1 80 ? 15.472 1.836 39.185 1.00 58.47 80 ALA A O 1
ATOM 623 N N . ALA A 1 81 ? 15.631 0.743 37.236 1.00 60.62 81 ALA A N 1
ATOM 624 C CA . ALA A 1 81 ? 15.716 -0.590 37.815 1.00 60.62 81 ALA A CA 1
ATOM 625 C C . ALA A 1 81 ? 17.169 -1.055 37.692 1.00 60.62 81 ALA A C 1
ATOM 627 O O . ALA A 1 81 ? 17.705 -1.188 36.595 1.00 60.62 81 ALA A O 1
ATOM 628 N N . THR A 1 82 ?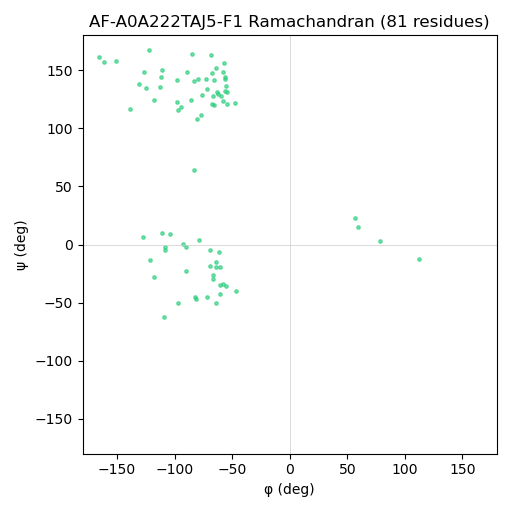 17.798 -1.238 38.847 1.00 51.47 82 THR A N 1
ATOM 629 C CA . THR A 1 82 ? 19.177 -1.674 39.051 1.00 51.47 82 THR A CA 1
ATOM 630 C C . THR A 1 82 ? 19.528 -2.902 38.208 1.00 51.47 82 THR A C 1
ATOM 632 O O . THR A 1 82 ? 18.921 -3.960 38.385 1.00 51.47 82 THR A O 1
ATOM 635 N N . ARG A 1 83 ? 20.548 -2.769 37.357 1.00 48.03 83 ARG A N 1
ATOM 636 C CA . ARG A 1 83 ? 21.653 -3.724 37.190 1.00 48.03 83 ARG A CA 1
ATOM 637 C C . ARG A 1 83 ? 22.834 -3.034 36.526 1.00 48.03 83 ARG A C 1
ATOM 639 O O . ARG A 1 83 ? 22.603 -2.345 35.512 1.00 48.03 83 ARG A O 1
#

Nearest PDB structures (foldseek):
  7ae5-assembly1_a  TM=8.859E-01  e=1.823E-05  Sedimentibacter hydroxybenzoicus
  7ae4-assembly1_b  TM=8.615E-01  e=1.492E-05  Sedimentibacter hydroxybenzoicus
  7ae7-assembly1_e  TM=9.014E-01  e=6.483E-05  Sedimentibacter hydroxybenzoicus
  7ae5-assembly1_f  TM=8.933E-01  e=4.497E-04  Sedimentibacter hydroxybenzoicus
  7ae7-assembly1_b  TM=8.280E-01  e=3.453E-02  Sedimentibacter hydroxybenzoicus

Secondary structure (DSSP, 8-state):
-PPPTTT----EEEEEE-SSTTS-EEEEETTT--EEETTS-HHHH-GGGS-GGG---HHHHHT---SSPPPPPPPTTTT----

Foldseek 3Di:
DFAQLAERADDKDWDAADPPPPPWTWIAHPQPRQIDIPPDDCCRRHNVNPDPVRHDYSVCSVPPDDVPDDDPDDDPPPPPDDD

Mean predicted aligned error: 6.66 Å